Protein AF-A0A4D4KJI2-F1 (afdb_monomer_lite)

Organism: NCBI:txid68175

Radius of gyration: 17.85 Å; chains: 1; bounding box: 49×26×52 Å

pLDDT: mean 90.21, std 10.22, range [44.09, 98.38]

Secondary structure (DSSP, 8-state):
--HHHHHHHHHHHHHHHHHHHHHHHHHHHHTSS--HHHHHHHHHHHS-SS-TTTSHHHHHHHHHHHHHHHHHHH-TTSTTTTTHHHHHHHHIIIIIIHHHHHHHHHHH-SSGGG--

Foldseek 3Di:
DDPVVVVVVVVVVVVVVVVVVVVVVLVVVVVDPDALQRLLVSLCQQQVPVDRCNHVLVVVLVVLQVVLVVVCVVCVPPPSPPNVVSNVVSCCSRVPVNVVSVVSSCVSCVCVVVDD

Structure (mmCIF, N/CA/C/O backbone):
data_AF-A0A4D4KJI2-F1
#
_entry.id   AF-A0A4D4KJI2-F1
#
loop_
_atom_site.group_PDB
_atom_site.id
_atom_site.type_symbol
_atom_site.label_atom_id
_atom_site.label_alt_id
_atom_site.label_comp_id
_atom_site.label_asym_id
_atom_site.label_entity_id
_atom_site.label_seq_id
_atom_site.pdbx_PDB_ins_code
_atom_site.Cartn_x
_atom_site.Cartn_y
_atom_site.Cartn_z
_atom_site.occupancy
_atom_site.B_iso_or_equiv
_atom_site.auth_seq_id
_atom_site.auth_comp_id
_atom_site.auth_asym_id
_atom_site.auth_atom_id
_atom_site.pdbx_PDB_model_num
ATOM 1 N N . MET A 1 1 ? 24.669 -5.160 -15.020 1.00 80.00 1 MET A N 1
ATOM 2 C CA . MET A 1 1 ? 24.026 -3.939 -14.469 1.00 80.00 1 MET A CA 1
ATOM 3 C C . MET A 1 1 ? 25.001 -2.759 -14.475 1.00 80.00 1 MET A C 1
ATOM 5 O O . MET A 1 1 ? 26.103 -2.889 -13.934 1.00 80.00 1 MET A O 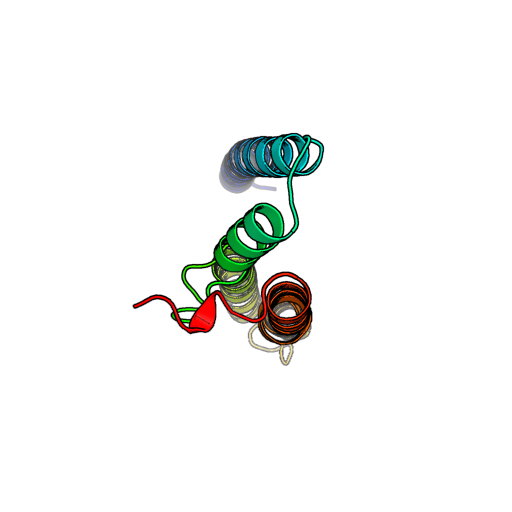1
ATOM 9 N N . THR A 1 2 ? 24.624 -1.635 -15.096 1.00 94.62 2 THR A N 1
ATOM 10 C CA . THR A 1 2 ? 25.478 -0.434 -15.235 1.00 94.62 2 THR A CA 1
ATOM 11 C C . THR A 1 2 ? 25.723 0.262 -13.883 1.00 94.62 2 THR A C 1
ATOM 13 O O . THR A 1 2 ? 24.934 0.066 -12.951 1.00 94.62 2 THR A O 1
ATOM 16 N N . PRO A 1 3 ? 26.786 1.080 -13.728 1.00 93.62 3 PRO A N 1
ATOM 17 C CA . PRO A 1 3 ? 27.015 1.858 -12.505 1.00 93.62 3 PRO A CA 1
ATOM 18 C C . PRO A 1 3 ? 25.821 2.746 -12.127 1.00 93.62 3 PRO A C 1
ATOM 20 O O . PRO A 1 3 ? 25.400 2.752 -10.973 1.00 93.62 3 PRO A O 1
ATOM 23 N N . ALA A 1 4 ? 25.202 3.411 -13.109 1.00 94.81 4 ALA A N 1
ATOM 24 C CA . ALA A 1 4 ? 24.010 4.232 -12.898 1.00 94.81 4 ALA A CA 1
ATOM 25 C C . ALA A 1 4 ? 22.815 3.414 -12.370 1.00 94.81 4 ALA A C 1
ATOM 27 O O . ALA A 1 4 ? 22.142 3.841 -11.429 1.00 94.81 4 ALA A O 1
ATOM 28 N N . ALA A 1 5 ? 22.586 2.213 -12.916 1.00 94.56 5 ALA A N 1
ATOM 29 C CA . ALA A 1 5 ? 21.534 1.312 -12.445 1.00 94.56 5 ALA A CA 1
ATOM 30 C C . ALA A 1 5 ? 21.793 0.819 -11.009 1.00 94.56 5 ALA A C 1
ATOM 32 O O . ALA A 1 5 ? 20.872 0.790 -10.196 1.00 94.56 5 ALA A O 1
ATOM 33 N N . ARG A 1 6 ? 23.053 0.523 -10.650 1.00 95.00 6 ARG A N 1
ATOM 34 C CA . ARG A 1 6 ? 23.433 0.184 -9.263 1.00 95.00 6 ARG A CA 1
ATOM 35 C C . ARG A 1 6 ? 23.142 1.327 -8.297 1.00 95.00 6 ARG A C 1
ATOM 37 O O . ARG A 1 6 ? 22.582 1.083 -7.232 1.00 95.00 6 ARG A O 1
ATOM 44 N N . THR A 1 7 ? 23.488 2.561 -8.659 1.00 97.31 7 THR A N 1
ATOM 45 C CA . THR A 1 7 ? 23.218 3.734 -7.816 1.00 97.31 7 THR A CA 1
ATOM 46 C C . THR A 1 7 ? 21.718 3.977 -7.662 1.00 97.31 7 THR A C 1
ATOM 48 O O . THR A 1 7 ? 21.258 4.226 -6.549 1.00 97.31 7 THR A O 1
ATOM 51 N N . ARG A 1 8 ? 20.933 3.844 -8.742 1.00 96.62 8 ARG A N 1
ATOM 52 C CA . ARG A 1 8 ? 19.465 3.947 -8.680 1.00 96.62 8 ARG A CA 1
ATOM 53 C C . ARG A 1 8 ? 18.877 2.904 -7.728 1.00 96.62 8 ARG A C 1
ATOM 55 O O . ARG A 1 8 ? 18.110 3.269 -6.844 1.00 96.62 8 ARG A O 1
ATOM 62 N N . LEU A 1 9 ? 19.301 1.646 -7.843 1.00 97.75 9 LEU A N 1
ATOM 63 C CA . LEU A 1 9 ? 18.833 0.568 -6.972 1.00 97.75 9 LEU A CA 1
ATOM 64 C C . LEU A 1 9 ? 19.225 0.783 -5.502 1.00 97.75 9 LEU A C 1
ATOM 66 O O . LEU A 1 9 ? 18.417 0.522 -4.617 1.00 97.75 9 LEU A O 1
ATOM 70 N N . LYS A 1 10 ? 20.434 1.290 -5.221 1.00 98.12 10 LYS A N 1
ATOM 71 C CA . LYS A 1 10 ? 20.838 1.651 -3.850 1.00 98.12 10 LYS A CA 1
ATOM 72 C C . LYS A 1 10 ? 19.906 2.698 -3.237 1.00 98.12 10 LYS A C 1
ATOM 74 O O . LYS A 1 10 ? 19.516 2.539 -2.087 1.00 98.12 10 LYS A O 1
ATOM 79 N N . ARG A 1 11 ? 19.520 3.727 -4.001 1.00 98.06 11 ARG A N 1
ATOM 80 C CA . ARG A 1 11 ? 18.567 4.742 -3.525 1.00 98.06 11 ARG A CA 1
ATOM 81 C C . ARG A 1 11 ? 17.190 4.147 -3.251 1.00 98.06 11 ARG A C 1
ATOM 83 O O . ARG A 1 11 ? 16.665 4.361 -2.171 1.00 98.06 11 ARG A O 1
ATOM 90 N N . VAL A 1 12 ? 16.657 3.342 -4.176 1.00 97.81 12 VAL A N 1
ATOM 91 C CA . VAL A 1 12 ? 15.362 2.662 -3.984 1.00 97.81 12 VAL A CA 1
ATOM 92 C C . VAL A 1 12 ? 15.382 1.782 -2.732 1.00 97.81 12 VAL A C 1
ATOM 94 O O . VAL A 1 12 ? 14.442 1.819 -1.949 1.00 97.81 12 VAL A O 1
ATOM 97 N N . ARG A 1 13 ? 16.473 1.044 -2.487 1.00 98.06 13 ARG A N 1
ATOM 98 C CA . ARG A 1 13 ? 16.629 0.229 -1.271 1.00 98.06 13 ARG A CA 1
ATOM 99 C C . ARG A 1 13 ? 16.643 1.066 0.007 1.00 98.06 13 ARG A C 1
ATOM 101 O O . ARG A 1 13 ? 16.032 0.655 0.984 1.00 98.06 13 ARG A O 1
ATOM 108 N N . ALA A 1 14 ? 17.314 2.218 0.001 1.00 98.31 14 ALA A N 1
ATOM 109 C CA . ALA A 1 14 ? 17.308 3.126 1.145 1.00 98.31 14 ALA A CA 1
ATOM 110 C C . ALA A 1 14 ? 15.895 3.673 1.416 1.00 98.31 14 ALA A C 1
ATOM 112 O O . ALA A 1 14 ? 15.422 3.592 2.545 1.00 98.31 14 ALA A O 1
ATOM 113 N N . SER A 1 15 ? 15.189 4.140 0.380 1.00 98.00 15 SER A N 1
ATOM 114 C CA . SER A 1 15 ? 13.801 4.608 0.496 1.00 98.00 15 SER A CA 1
ATOM 115 C C . SER A 1 15 ? 12.858 3.511 0.991 1.00 98.00 15 SER A C 1
ATOM 117 O O . SER A 1 15 ? 12.078 3.748 1.904 1.00 98.00 15 SER A O 1
ATOM 119 N N . ALA A 1 16 ? 12.971 2.292 0.455 1.00 97.31 16 ALA A N 1
ATOM 120 C CA . ALA A 1 16 ? 12.184 1.152 0.917 1.00 97.31 16 ALA A CA 1
ATOM 121 C C . ALA A 1 16 ? 12.468 0.804 2.389 1.00 97.31 16 ALA A C 1
ATOM 123 O O . ALA A 1 16 ? 11.558 0.405 3.105 1.00 97.31 16 ALA A O 1
ATOM 124 N N . GLY A 1 17 ? 13.710 0.977 2.855 1.00 98.06 17 GLY A N 1
ATOM 125 C CA . GLY A 1 17 ? 14.053 0.839 4.271 1.00 98.06 17 GLY A CA 1
ATOM 126 C C . GLY A 1 17 ? 13.314 1.845 5.156 1.00 98.06 17 GLY A C 1
ATOM 127 O O . GLY A 1 17 ? 12.778 1.458 6.185 1.00 98.06 17 GLY A O 1
ATOM 128 N N . ILE A 1 18 ? 13.219 3.107 4.728 1.00 97.75 18 ILE A N 1
ATOM 129 C CA . ILE A 1 18 ? 12.474 4.153 5.452 1.00 97.75 18 ILE A CA 1
ATOM 130 C C . ILE A 1 18 ? 10.980 3.821 5.501 1.00 97.75 18 ILE A C 1
ATOM 132 O O . ILE A 1 18 ? 10.379 3.886 6.566 1.00 97.75 18 ILE A O 1
ATOM 136 N N . VAL A 1 19 ? 10.395 3.411 4.371 1.00 97.00 19 VAL A N 1
ATOM 137 C CA . VAL A 1 19 ? 8.980 3.007 4.316 1.00 97.00 19 VAL A CA 1
ATOM 138 C C . VAL A 1 19 ? 8.708 1.843 5.268 1.00 97.00 19 VAL A C 1
ATOM 140 O O . VAL A 1 19 ? 7.733 1.882 6.004 1.00 97.00 19 VAL A O 1
ATOM 143 N N . LYS A 1 20 ? 9.592 0.839 5.320 1.00 97.50 20 LYS A N 1
ATOM 144 C CA . LYS A 1 20 ? 9.454 -0.281 6.264 1.00 97.50 20 LYS A CA 1
ATOM 145 C C . LYS A 1 20 ? 9.478 0.162 7.725 1.00 97.50 20 LYS A C 1
ATOM 147 O O . LYS A 1 20 ? 8.719 -0.380 8.511 1.00 97.50 20 LYS A O 1
ATOM 152 N N . LEU A 1 21 ? 10.319 1.132 8.082 1.00 98.38 21 LEU A N 1
ATOM 153 C CA . LEU A 1 21 ? 10.337 1.676 9.443 1.00 98.38 21 LEU A CA 1
ATOM 154 C C . LEU A 1 21 ? 9.033 2.409 9.776 1.00 98.38 21 LEU A C 1
ATOM 156 O O . LEU A 1 21 ? 8.517 2.248 10.873 1.00 98.38 21 LEU A O 1
ATOM 160 N N . ALA A 1 22 ? 8.484 3.175 8.829 1.00 96.69 22 ALA A N 1
ATOM 161 C CA . ALA A 1 22 ? 7.197 3.838 9.022 1.00 96.69 22 ALA A CA 1
ATOM 162 C C . ALA A 1 22 ? 6.048 2.828 9.189 1.00 96.69 22 ALA A C 1
ATOM 164 O O . ALA A 1 22 ? 5.203 3.016 10.053 1.00 96.69 22 ALA A O 1
ATOM 165 N N . LEU A 1 23 ? 6.040 1.741 8.408 1.00 96.50 23 LEU A N 1
ATOM 166 C CA . LEU A 1 23 ? 5.057 0.663 8.562 1.00 96.50 23 LEU A CA 1
ATOM 167 C C . LEU A 1 23 ? 5.198 -0.053 9.909 1.00 96.50 23 LEU A C 1
ATOM 169 O O . LEU A 1 23 ? 4.189 -0.275 10.564 1.00 96.50 23 LEU A O 1
ATOM 173 N N . GLN A 1 24 ? 6.429 -0.335 10.352 1.00 97.69 24 GLN A N 1
ATOM 174 C CA . GLN A 1 24 ? 6.673 -0.922 11.672 1.00 97.69 24 GLN A CA 1
ATOM 175 C C . GLN A 1 24 ? 6.104 -0.044 12.788 1.00 97.69 24 GLN A C 1
ATOM 177 O O . GLN A 1 24 ? 5.481 -0.563 13.700 1.00 97.69 24 GLN A O 1
ATOM 182 N N . GLN A 1 25 ? 6.261 1.281 12.696 1.00 96.69 25 GLN A N 1
ATOM 183 C CA . GLN A 1 25 ? 5.667 2.187 13.678 1.00 96.69 25 GLN A CA 1
ATOM 184 C C . GLN A 1 25 ? 4.141 2.037 13.724 1.00 96.69 25 GLN A C 1
ATOM 186 O O . GLN A 1 25 ? 3.580 1.966 14.807 1.00 96.69 25 GLN A O 1
ATOM 191 N N . ILE A 1 26 ? 3.470 1.963 12.569 1.00 95.56 26 ILE A N 1
ATOM 192 C CA . ILE A 1 26 ? 2.010 1.773 12.513 1.00 95.56 26 ILE A CA 1
ATOM 193 C C . ILE A 1 26 ? 1.615 0.425 13.133 1.00 95.56 26 ILE A C 1
ATOM 195 O O . ILE A 1 26 ? 0.645 0.359 13.881 1.00 95.56 26 ILE A O 1
ATOM 199 N N . GLU A 1 27 ? 2.364 -0.641 12.846 1.00 96.44 27 GLU A N 1
ATOM 200 C CA . GLU A 1 27 ? 2.150 -1.960 13.456 1.00 96.44 27 GLU A CA 1
ATOM 201 C C . GLU A 1 27 ? 2.326 -1.924 14.980 1.00 96.44 27 GLU A C 1
ATOM 203 O O . GLU A 1 27 ? 1.536 -2.534 15.698 1.00 96.44 27 GLU A O 1
ATOM 208 N N . ASP A 1 28 ? 3.322 -1.188 15.475 1.00 96.88 28 ASP A N 1
ATOM 209 C CA . ASP A 1 28 ? 3.586 -1.040 16.905 1.00 96.88 28 ASP A CA 1
ATOM 210 C C . ASP A 1 28 ? 2.453 -0.265 17.610 1.00 96.88 28 ASP A C 1
ATOM 212 O O . ASP A 1 28 ? 2.029 -0.679 18.689 1.00 96.88 28 ASP A O 1
ATOM 216 N N . GLU A 1 29 ? 1.908 0.799 16.997 1.00 95.31 29 GLU A N 1
ATOM 217 C CA . GLU A 1 29 ? 0.718 1.501 17.519 1.00 95.31 29 GLU A CA 1
ATOM 218 C C . GLU A 1 29 ? -0.514 0.578 17.538 1.00 95.31 29 GLU A C 1
ATOM 220 O O . GLU A 1 29 ? -1.250 0.537 18.522 1.00 95.31 29 GLU A O 1
ATOM 225 N N . LEU A 1 30 ? -0.713 -0.222 16.481 1.00 95.12 30 LEU A N 1
ATOM 226 C CA . LEU A 1 30 ? -1.815 -1.191 16.395 1.00 95.12 30 LEU A CA 1
ATOM 227 C C . LEU A 1 30 ? -1.710 -2.329 17.423 1.00 95.12 30 LEU A C 1
ATOM 229 O O . LEU A 1 30 ? -2.722 -2.933 17.775 1.00 95.12 30 LEU A O 1
ATOM 233 N N . ALA A 1 31 ? -0.499 -2.649 17.880 1.00 94.81 31 ALA A N 1
ATOM 234 C CA . ALA A 1 31 ? -0.254 -3.646 18.919 1.00 94.81 31 ALA A CA 1
ATOM 235 C C . ALA A 1 31 ? -0.472 -3.101 20.345 1.00 94.81 31 ALA A C 1
ATOM 237 O O . ALA A 1 31 ? -0.394 -3.872 21.309 1.00 94.81 31 ALA A O 1
ATOM 238 N N . GLY A 1 32 ? -0.708 -1.793 20.485 1.00 93.44 32 GLY A N 1
ATOM 239 C CA . GLY A 1 32 ? -1.040 -1.138 21.744 1.00 93.44 32 GLY A CA 1
ATOM 240 C C . GLY A 1 32 ? -2.437 -1.486 22.270 1.00 93.44 32 GLY A C 1
ATOM 241 O O . GLY A 1 32 ? -3.188 -2.258 21.677 1.00 93.44 32 GLY A O 1
ATOM 242 N N . ASP A 1 33 ? -2.785 -0.904 23.418 1.00 94.50 33 ASP A N 1
ATOM 243 C CA . ASP A 1 33 ? -4.138 -0.984 23.982 1.00 94.50 33 ASP A CA 1
ATOM 244 C C . ASP A 1 33 ? -5.036 0.034 23.264 1.00 94.50 33 ASP A C 1
ATOM 246 O O . ASP A 1 33 ? -5.195 1.157 23.736 1.00 94.50 33 ASP A O 1
ATOM 250 N N . ILE A 1 34 ? -5.525 -0.344 22.078 1.00 95.94 34 ILE A N 1
ATOM 251 C CA . ILE A 1 34 ? -6.408 0.480 21.243 1.00 95.94 34 ILE A CA 1
ATOM 252 C C . ILE A 1 34 ? -7.855 0.004 21.342 1.00 95.94 34 ILE A C 1
ATOM 254 O O . ILE A 1 34 ? -8.137 -1.200 21.397 1.00 95.94 34 ILE A O 1
ATOM 258 N N . ASP A 1 35 ? -8.791 0.948 21.320 1.00 95.25 35 ASP A N 1
ATOM 259 C CA . ASP A 1 35 ? -10.215 0.630 21.269 1.00 95.25 35 ASP A CA 1
ATOM 260 C C . ASP A 1 35 ? -10.757 0.533 19.827 1.00 95.25 35 ASP A C 1
ATOM 262 O O . ASP A 1 35 ? -10.047 0.699 18.830 1.00 95.25 35 ASP A O 1
ATOM 266 N N . ALA A 1 36 ? -12.044 0.196 19.700 1.00 94.50 36 ALA A N 1
ATOM 267 C CA . ALA A 1 36 ? -12.687 0.033 18.397 1.00 94.50 36 ALA A CA 1
ATOM 268 C C . ALA A 1 36 ? -12.765 1.343 17.595 1.00 94.50 36 ALA A C 1
ATOM 270 O O . ALA A 1 36 ? -12.706 1.300 16.365 1.00 94.50 36 ALA A O 1
ATOM 271 N N . GLN A 1 37 ? -12.899 2.488 18.269 1.00 94.25 37 GLN A N 1
ATOM 272 C CA . GLN A 1 37 ? -12.961 3.786 17.608 1.00 94.25 37 GLN A CA 1
ATOM 273 C C . GLN A 1 37 ? -11.576 4.172 17.083 1.00 94.25 37 GLN A C 1
ATOM 275 O O . GLN A 1 37 ? -11.451 4.527 15.911 1.00 94.25 37 GLN A O 1
ATOM 280 N N . GLU A 1 38 ? -10.539 4.032 17.907 1.00 94.62 38 GLU A N 1
ATOM 281 C CA . GLU A 1 38 ? -9.153 4.308 17.520 1.00 94.62 38 GLU A CA 1
ATOM 282 C C . GLU A 1 38 ? -8.718 3.428 16.341 1.00 94.62 38 GLU A C 1
ATOM 284 O O . GLU A 1 38 ? -8.171 3.926 15.354 1.00 94.62 38 GLU A O 1
ATOM 289 N N . LEU A 1 39 ? -9.044 2.129 16.369 1.00 95.69 39 LEU A N 1
ATOM 290 C CA . LEU A 1 39 ? -8.774 1.234 15.241 1.00 95.69 39 LEU A CA 1
ATOM 291 C C . LEU A 1 39 ? -9.498 1.685 13.962 1.00 95.69 39 LEU A C 1
ATOM 293 O O . LEU A 1 39 ? -8.916 1.646 12.875 1.00 95.69 39 LEU A O 1
ATOM 297 N N . ALA A 1 40 ? -10.755 2.122 14.066 1.00 94.19 40 ALA A N 1
ATOM 298 C CA . ALA A 1 40 ? -11.504 2.621 12.917 1.00 94.19 40 ALA A CA 1
ATOM 299 C C . ALA A 1 40 ? -10.883 3.904 12.337 1.00 94.19 40 ALA A C 1
ATOM 301 O O . ALA A 1 40 ? -10.814 4.045 11.117 1.00 94.19 40 ALA A O 1
ATOM 302 N N . GLU A 1 41 ? -10.398 4.821 13.176 1.00 92.62 41 GLU A N 1
ATOM 303 C CA . GLU A 1 41 ? -9.691 6.030 12.734 1.00 92.62 41 GLU A CA 1
ATOM 304 C C . GLU A 1 41 ? -8.374 5.696 12.020 1.00 92.62 41 GLU A C 1
ATOM 306 O O . GLU A 1 41 ? -8.133 6.197 10.920 1.00 92.62 41 GLU A O 1
ATOM 311 N N . ILE A 1 42 ? -7.570 4.775 12.563 1.00 93.38 42 ILE A N 1
ATOM 312 C CA . ILE A 1 42 ? -6.335 4.319 11.907 1.00 93.38 42 ILE A CA 1
ATOM 313 C C . ILE A 1 42 ? -6.646 3.699 10.538 1.00 93.38 42 ILE A C 1
ATOM 315 O O . ILE A 1 42 ? -6.005 4.028 9.539 1.00 93.38 42 ILE A O 1
ATOM 319 N N . LEU A 1 43 ? -7.659 2.833 10.449 1.00 93.12 43 LEU A N 1
ATOM 320 C CA . LEU A 1 43 ? -8.054 2.207 9.185 1.00 93.12 43 LEU A CA 1
ATOM 321 C C . LEU A 1 43 ? -8.567 3.226 8.148 1.00 93.12 43 LEU A C 1
ATOM 323 O O . LEU A 1 43 ? -8.300 3.050 6.958 1.00 93.12 43 LEU A O 1
ATOM 327 N N . ARG A 1 44 ? -9.233 4.311 8.573 1.00 90.38 44 ARG A N 1
ATOM 328 C CA . ARG A 1 44 ? -9.627 5.434 7.695 1.00 90.38 44 ARG A CA 1
ATOM 329 C C . ARG A 1 44 ? -8.426 6.232 7.179 1.00 90.38 44 ARG A C 1
ATOM 331 O O . ARG A 1 44 ? -8.492 6.791 6.090 1.00 90.38 44 ARG A O 1
ATOM 338 N N . GLU A 1 45 ? -7.317 6.273 7.910 1.00 90.38 45 GLU A N 1
ATOM 339 C CA . GLU A 1 45 ? -6.066 6.863 7.414 1.00 90.38 45 GLU A CA 1
ATOM 340 C C . GLU A 1 45 ? -5.369 5.959 6.382 1.00 90.38 45 GLU A C 1
ATOM 342 O O . GLU A 1 45 ? -4.818 6.441 5.386 1.00 90.38 45 GLU A O 1
ATOM 347 N N . LEU A 1 46 ? -5.442 4.632 6.553 1.00 91.06 46 LEU A N 1
ATOM 348 C CA . LEU A 1 46 ? -4.928 3.683 5.555 1.00 91.06 46 LEU A CA 1
ATOM 349 C C . LEU A 1 46 ? -5.753 3.723 4.259 1.00 91.06 46 LEU A C 1
ATOM 351 O O . LEU A 1 46 ? -5.188 3.730 3.158 1.00 91.06 46 LEU A O 1
ATOM 355 N N . HIS A 1 47 ? -7.078 3.790 4.403 1.00 86.88 47 HIS A N 1
ATOM 356 C CA . HIS A 1 47 ? -8.051 3.925 3.327 1.00 86.88 47 HIS A CA 1
ATOM 357 C C . HIS A 1 47 ? -8.896 5.190 3.524 1.00 86.88 47 HIS A C 1
ATOM 359 O O . HIS A 1 47 ? -9.950 5.161 4.163 1.00 86.88 47 HIS A O 1
ATOM 365 N N . ARG A 1 48 ? -8.443 6.307 2.940 1.00 79.75 48 ARG A N 1
ATOM 366 C CA . ARG A 1 48 ? -9.194 7.565 2.968 1.00 79.75 48 ARG A CA 1
ATOM 367 C C . ARG A 1 48 ? -10.390 7.499 2.032 1.00 79.75 48 ARG A C 1
ATOM 369 O O . ARG A 1 48 ? -10.247 7.657 0.830 1.00 79.75 48 ARG A O 1
ATOM 376 N N . GLU A 1 49 ? -11.580 7.308 2.587 1.00 69.00 49 GLU A N 1
ATOM 377 C CA . GLU A 1 49 ? -12.815 7.190 1.800 1.00 69.00 49 GLU A CA 1
ATOM 378 C C . GLU A 1 49 ? -13.111 8.449 0.964 1.00 69.00 49 GLU A C 1
ATOM 380 O O . GLU A 1 49 ? -13.501 8.347 -0.197 1.00 69.00 49 GLU A O 1
ATOM 385 N N . ALA A 1 50 ? -12.882 9.640 1.533 1.00 70.56 50 ALA A N 1
ATOM 386 C CA . ALA A 1 50 ? -13.140 10.915 0.858 1.00 70.56 50 ALA A CA 1
ATOM 387 C C . ALA A 1 50 ? -12.178 11.187 -0.312 1.00 70.56 50 ALA A C 1
ATOM 389 O O . ALA A 1 50 ? -12.571 11.813 -1.297 1.00 70.56 50 ALA A O 1
ATOM 390 N N . ASP A 1 51 ? -10.938 10.706 -0.207 1.00 73.94 51 ASP A N 1
ATOM 391 C CA . ASP A 1 51 ? -9.954 10.737 -1.287 1.00 73.94 51 ASP A CA 1
ATOM 392 C C . ASP A 1 51 ? -9.061 9.484 -1.221 1.00 73.94 51 ASP A C 1
ATOM 394 O O . ASP A 1 51 ? -8.017 9.484 -0.556 1.00 73.94 51 ASP A O 1
ATOM 398 N N . PRO A 1 52 ? -9.448 8.397 -1.918 1.00 71.75 52 PRO A N 1
ATOM 399 C CA . PRO A 1 52 ? -8.722 7.131 -1.865 1.00 71.75 52 PRO A CA 1
ATOM 400 C C . PRO A 1 52 ? -7.264 7.233 -2.316 1.00 71.75 52 PRO A C 1
ATOM 402 O O . PRO A 1 52 ? -6.464 6.368 -1.959 1.00 71.75 52 PRO A O 1
ATOM 405 N N . GLN A 1 53 ? -6.906 8.269 -3.087 1.00 73.81 53 GLN A N 1
ATOM 406 C CA . GLN A 1 53 ? -5.539 8.499 -3.555 1.00 73.81 53 GLN A CA 1
ATOM 407 C C . GLN A 1 53 ? -4.640 9.105 -2.469 1.00 73.81 53 GLN A C 1
ATOM 409 O O . GLN A 1 53 ? -3.421 8.939 -2.539 1.00 73.81 53 GLN A O 1
ATOM 414 N N . GLU A 1 54 ? -5.217 9.768 -1.463 1.00 81.06 54 GLU A N 1
ATOM 415 C CA . GLU A 1 54 ? -4.473 10.367 -0.349 1.00 81.06 54 GLU A CA 1
ATOM 416 C C . GLU A 1 54 ? -4.187 9.389 0.801 1.00 81.06 54 GLU A C 1
ATOM 418 O O . GLU A 1 54 ? -3.322 9.661 1.634 1.00 81.06 54 GLU A O 1
ATOM 423 N N . GLY A 1 55 ? -4.876 8.245 0.849 1.00 88.06 55 GLY A N 1
ATOM 424 C CA . GLY A 1 55 ? -4.590 7.173 1.805 1.00 88.06 55 GLY A CA 1
ATOM 425 C C . GLY A 1 55 ? -3.333 6.370 1.452 1.00 88.06 55 GLY A C 1
ATOM 426 O O . GLY A 1 55 ? -2.841 6.390 0.317 1.00 88.06 55 GLY A O 1
ATOM 427 N N . LEU A 1 56 ? -2.831 5.584 2.412 1.00 92.94 56 LEU A N 1
ATOM 428 C CA . LEU A 1 56 ? -1.674 4.704 2.190 1.00 92.94 56 LEU A CA 1
ATOM 429 C C . LEU A 1 56 ? -1.900 3.741 1.012 1.00 92.94 56 LEU A C 1
ATOM 431 O O . LEU A 1 56 ? -0.993 3.533 0.202 1.00 92.94 56 LEU A O 1
ATOM 435 N N . PHE A 1 57 ? -3.102 3.173 0.889 1.00 93.50 57 PHE A N 1
ATOM 436 C CA . PHE A 1 57 ? -3.438 2.268 -0.216 1.00 93.50 57 PHE A CA 1
ATOM 437 C C . PHE A 1 57 ? -3.396 2.975 -1.575 1.00 93.50 57 PHE A C 1
ATOM 439 O O . PHE A 1 57 ? -2.851 2.422 -2.532 1.00 93.50 57 PHE A O 1
ATOM 446 N N . GLY A 1 58 ? -3.866 4.222 -1.652 1.00 92.25 58 GLY A N 1
ATOM 447 C CA . G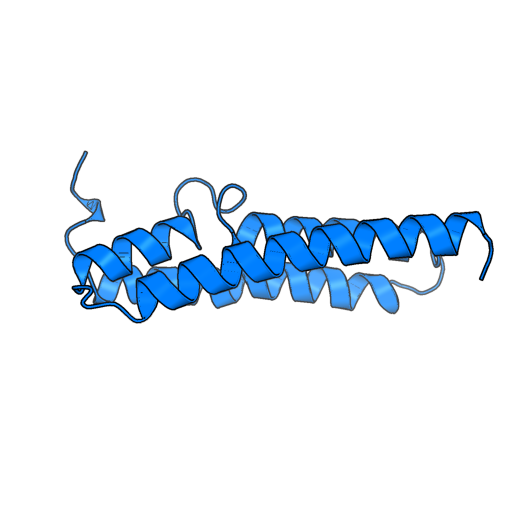LY A 1 58 ? -3.746 5.058 -2.847 1.00 92.25 58 GLY A CA 1
ATOM 448 C C . GLY A 1 58 ? -2.294 5.282 -3.255 1.00 92.25 58 GLY A C 1
ATOM 449 O O . GLY A 1 58 ? -1.918 5.040 -4.404 1.00 92.25 58 GLY A O 1
ATOM 450 N N . ALA A 1 59 ? -1.436 5.640 -2.297 1.00 93.81 59 ALA A N 1
ATOM 451 C CA . ALA A 1 59 ? -0.009 5.829 -2.547 1.00 93.81 59 ALA A CA 1
ATOM 452 C C . ALA A 1 59 ? 0.679 4.549 -3.069 1.00 93.81 59 ALA A C 1
ATOM 454 O O . ALA A 1 59 ? 1.514 4.610 -3.980 1.00 93.81 59 ALA A O 1
ATOM 455 N N . LEU A 1 60 ? 0.315 3.379 -2.529 1.00 94.81 60 LEU A N 1
ATOM 456 C CA . LEU A 1 60 ? 0.823 2.081 -2.985 1.00 94.81 60 LEU A CA 1
ATOM 457 C C . LEU A 1 60 ? 0.329 1.729 -4.396 1.00 94.81 60 LEU A C 1
ATOM 459 O O . LEU A 1 60 ? 1.135 1.338 -5.246 1.00 94.81 60 LEU A O 1
ATOM 463 N N . ALA A 1 61 ? -0.959 1.921 -4.678 1.00 94.69 61 ALA A N 1
ATOM 464 C CA . ALA A 1 61 ? -1.526 1.699 -6.006 1.00 94.69 61 ALA A CA 1
ATOM 465 C C . ALA A 1 61 ? -0.908 2.630 -7.057 1.00 94.69 61 ALA A C 1
ATOM 467 O O . ALA A 1 61 ? -0.577 2.198 -8.166 1.00 94.69 61 ALA A O 1
ATOM 468 N N . GLN A 1 62 ? -0.648 3.888 -6.703 1.00 95.06 62 GLN A N 1
ATOM 469 C CA . GLN A 1 62 ? 0.029 4.829 -7.586 1.00 95.06 62 GLN A CA 1
ATOM 470 C C . GLN A 1 62 ? 1.476 4.401 -7.878 1.00 95.06 62 GLN A C 1
ATOM 472 O O . GLN A 1 62 ? 1.933 4.509 -9.020 1.00 95.06 62 GLN A O 1
ATOM 477 N N . LEU A 1 63 ? 2.208 3.875 -6.888 1.00 96.38 63 LEU A N 1
ATOM 478 C CA . LEU A 1 63 ? 3.554 3.332 -7.103 1.00 96.38 63 LEU A CA 1
ATOM 479 C C . LEU A 1 63 ? 3.539 2.163 -8.103 1.00 96.38 63 LEU A C 1
ATOM 481 O O . LEU A 1 63 ? 4.368 2.129 -9.018 1.00 96.38 63 LEU A O 1
ATOM 485 N N . LEU A 1 64 ? 2.587 1.240 -7.956 1.00 97.19 64 LEU A N 1
ATOM 486 C CA . LEU A 1 64 ? 2.393 0.107 -8.866 1.00 97.19 64 LEU A CA 1
ATOM 487 C C . LEU A 1 64 ? 1.993 0.570 -10.273 1.00 97.19 64 LEU A C 1
ATOM 489 O O . LEU A 1 64 ? 2.583 0.125 -11.254 1.00 97.19 64 LEU A O 1
ATOM 493 N N . THR A 1 65 ? 1.107 1.559 -10.379 1.00 96.44 65 THR A N 1
ATOM 494 C CA . THR A 1 65 ? 0.718 2.186 -11.654 1.00 96.44 65 THR A CA 1
ATOM 495 C C . THR A 1 65 ? 1.917 2.828 -12.362 1.00 96.44 65 THR A C 1
ATOM 497 O O . THR A 1 65 ? 2.088 2.699 -13.576 1.00 96.44 65 THR A O 1
ATOM 500 N N . VAL A 1 66 ? 2.804 3.508 -11.627 1.00 97.50 66 VAL A N 1
ATOM 501 C CA . VAL A 1 66 ? 4.047 4.067 -12.192 1.00 97.50 66 VAL A CA 1
ATOM 502 C C . VAL A 1 66 ? 4.997 2.958 -12.659 1.00 97.50 66 VAL A C 1
ATOM 504 O O . VAL A 1 66 ? 5.677 3.124 -13.682 1.00 97.50 66 VAL A O 1
ATOM 507 N N . ALA A 1 67 ? 5.048 1.830 -11.947 1.00 96.56 67 ALA A N 1
ATOM 508 C CA . ALA A 1 67 ? 5.803 0.658 -12.375 1.00 96.56 67 ALA A CA 1
ATOM 509 C C . ALA A 1 67 ? 5.215 0.056 -13.663 1.00 96.56 67 ALA A C 1
ATOM 511 O O . ALA A 1 67 ? 5.974 -0.167 -14.605 1.00 96.56 67 ALA A O 1
ATOM 512 N N . ALA A 1 68 ? 3.890 -0.090 -13.752 1.00 96.19 68 ALA A N 1
ATOM 513 C CA . ALA A 1 68 ? 3.180 -0.578 -14.935 1.00 96.19 68 ALA A CA 1
ATOM 514 C C . ALA A 1 68 ? 3.471 0.287 -16.169 1.00 96.19 68 ALA A C 1
ATOM 516 O O . ALA A 1 68 ? 3.976 -0.209 -17.173 1.00 96.19 68 ALA A O 1
ATOM 517 N N . ARG A 1 69 ? 3.321 1.613 -16.047 1.00 95.94 69 ARG A N 1
ATOM 518 C CA . ARG A 1 69 ? 3.682 2.578 -17.108 1.00 95.94 69 ARG A CA 1
ATOM 519 C C . ARG A 1 69 ? 5.162 2.534 -17.481 1.00 95.94 69 ARG A C 1
ATOM 521 O O . ARG A 1 69 ? 5.566 2.932 -18.572 1.00 95.94 69 ARG A O 1
ATOM 528 N N . THR A 1 70 ? 6.024 2.125 -16.554 1.00 95.81 70 THR A N 1
ATOM 529 C CA . THR A 1 70 ? 7.443 1.926 -16.856 1.00 95.81 70 THR A CA 1
ATOM 530 C C . THR A 1 70 ? 7.664 0.635 -17.633 1.00 95.81 70 THR A C 1
ATOM 532 O O . THR A 1 70 ? 8.449 0.672 -18.574 1.00 95.81 70 THR A O 1
ATOM 535 N N . ALA A 1 71 ? 6.956 -0.445 -17.302 1.00 94.31 71 ALA A N 1
ATOM 536 C CA . ALA A 1 71 ? 6.981 -1.699 -18.049 1.00 94.31 71 ALA A CA 1
ATOM 537 C C . ALA A 1 71 ? 6.464 -1.519 -19.488 1.00 94.31 71 ALA A C 1
ATOM 539 O O . ALA A 1 71 ? 7.172 -1.892 -20.417 1.00 94.31 71 ALA A O 1
ATOM 540 N N . GLU A 1 72 ? 5.343 -0.815 -19.686 1.00 93.94 72 GLU A N 1
ATOM 541 C CA . GLU A 1 72 ? 4.799 -0.474 -21.021 1.00 93.94 72 GLU A CA 1
ATOM 542 C C . GLU A 1 72 ? 5.835 0.215 -21.920 1.00 93.94 72 GLU A C 1
ATOM 544 O O . GLU A 1 72 ? 5.907 -0.029 -23.120 1.00 93.94 72 GLU A O 1
ATOM 549 N N . ARG A 1 73 ? 6.675 1.082 -21.340 1.00 92.75 73 ARG A N 1
ATOM 550 C CA . ARG A 1 73 ? 7.735 1.776 -22.088 1.00 92.75 73 ARG A CA 1
ATOM 551 C C . ARG A 1 73 ? 8.929 0.888 -22.422 1.00 92.75 73 ARG A C 1
ATOM 553 O O . ARG A 1 73 ? 9.672 1.224 -23.339 1.00 92.75 73 ARG A O 1
ATOM 560 N N . ILE A 1 74 ? 9.178 -0.158 -21.637 1.00 92.25 74 ILE A N 1
ATOM 561 C CA . ILE A 1 74 ? 10.296 -1.082 -21.859 1.00 92.25 74 ILE A CA 1
ATOM 562 C C . ILE A 1 74 ? 9.898 -2.135 -22.901 1.00 92.25 74 ILE A C 1
ATOM 564 O O . ILE A 1 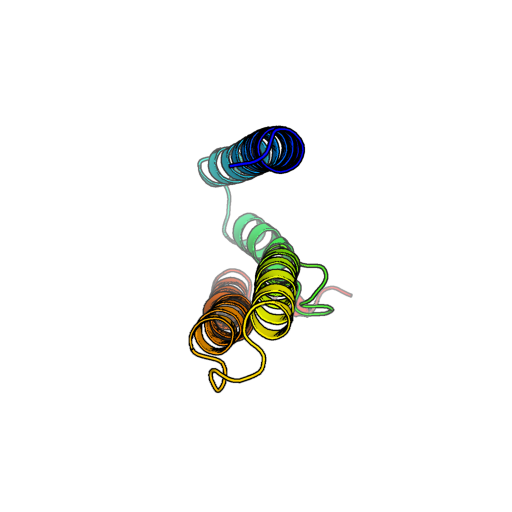74 ? 10.732 -2.490 -23.730 1.00 92.25 74 ILE A O 1
ATOM 568 N N . GLU A 1 75 ? 8.639 -2.580 -22.889 1.00 86.25 75 GLU A N 1
ATOM 569 C CA . GLU A 1 75 ? 8.116 -3.657 -23.739 1.00 86.25 75 GLU A CA 1
ATOM 570 C C . GLU A 1 75 ? 6.803 -3.235 -24.435 1.00 86.25 75 GLU A C 1
ATOM 572 O O . GLU A 1 75 ? 5.737 -3.762 -24.121 1.00 86.25 75 GLU A O 1
ATOM 577 N N . PRO A 1 76 ? 6.845 -2.283 -25.388 1.00 78.25 76 PRO A N 1
ATOM 578 C CA . PRO A 1 76 ? 5.634 -1.745 -26.016 1.00 78.25 76 PRO A CA 1
ATOM 579 C C . PRO A 1 76 ? 4.877 -2.759 -26.890 1.00 78.25 76 PRO A C 1
ATOM 581 O O . PRO A 1 76 ? 3.684 -2.588 -27.110 1.00 78.25 76 PRO A O 1
ATOM 584 N N . ASP A 1 77 ? 5.555 -3.808 -27.367 1.00 82.75 77 ASP A N 1
ATOM 585 C CA . ASP A 1 77 ? 5.000 -4.789 -28.313 1.00 82.75 77 ASP A CA 1
ATOM 586 C C . ASP A 1 77 ? 4.506 -6.089 -27.643 1.00 82.75 77 ASP A C 1
ATOM 588 O O . ASP A 1 77 ? 4.118 -7.020 -28.341 1.00 82.75 77 ASP A O 1
ATOM 592 N N . HIS A 1 78 ? 4.588 -6.210 -26.311 1.00 74.50 78 HIS A N 1
ATOM 593 C CA . HIS A 1 78 ? 4.291 -7.458 -25.577 1.00 74.50 78 HIS A CA 1
ATOM 594 C C . HIS A 1 78 ? 2.904 -7.462 -24.914 1.00 74.50 78 HIS A C 1
ATOM 596 O O . HIS A 1 78 ? 2.736 -8.071 -23.863 1.00 74.50 78 HIS A O 1
ATOM 602 N N . ASP A 1 79 ? 1.930 -6.738 -25.479 1.00 76.06 79 ASP A N 1
ATOM 603 C CA . ASP A 1 79 ? 0.517 -6.710 -25.048 1.00 76.06 79 ASP A CA 1
ATOM 604 C C . ASP A 1 79 ? 0.285 -6.584 -23.524 1.00 76.06 79 ASP A C 1
ATOM 606 O O . ASP A 1 79 ? -0.753 -6.968 -22.992 1.00 76.06 79 ASP A O 1
ATOM 610 N N . GLY A 1 80 ? 1.246 -5.997 -22.807 1.00 78.81 80 GLY A N 1
ATOM 611 C CA . GLY A 1 80 ? 1.178 -5.793 -21.368 1.00 78.81 80 GLY A CA 1
ATOM 6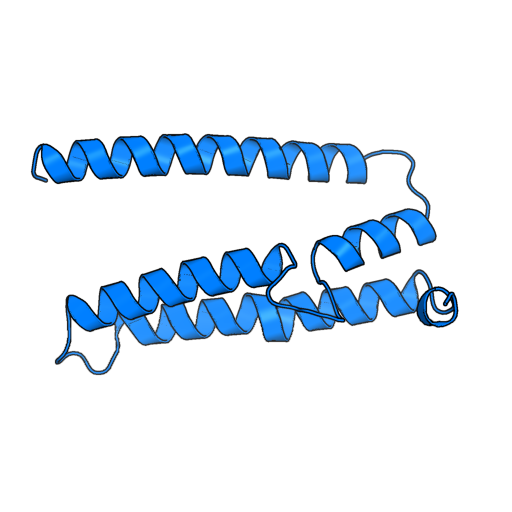12 C C . GLY A 1 80 ? 1.550 -6.989 -20.490 1.00 78.81 80 GLY A C 1
ATOM 613 O O . GLY A 1 80 ? 1.243 -6.939 -19.303 1.00 78.81 80 GLY A O 1
ATOM 614 N N . ASP A 1 81 ? 2.273 -7.999 -20.985 1.00 87.00 81 ASP A N 1
ATOM 615 C CA . ASP A 1 81 ? 2.743 -9.151 -20.187 1.00 87.00 81 ASP A CA 1
ATOM 616 C C . ASP A 1 81 ? 3.329 -8.751 -18.815 1.00 87.00 81 ASP A C 1
ATOM 618 O O . ASP A 1 81 ? 3.071 -9.395 -17.796 1.00 87.00 81 ASP A O 1
ATOM 622 N N . ALA A 1 82 ? 4.085 -7.649 -18.767 1.00 87.19 82 ALA A N 1
ATOM 623 C CA . ALA A 1 82 ? 4.638 -7.098 -17.531 1.00 87.19 82 ALA A CA 1
ATOM 624 C C . ALA A 1 82 ? 3.802 -5.962 -16.907 1.00 87.19 82 ALA A C 1
ATOM 626 O O . ALA A 1 82 ? 3.862 -5.766 -15.692 1.00 87.19 82 ALA A O 1
ATOM 627 N N . SER A 1 83 ? 3.050 -5.182 -17.691 1.00 92.88 83 SER A N 1
ATOM 628 C CA . SER A 1 83 ? 2.309 -4.015 -17.185 1.00 92.88 83 SER A CA 1
ATOM 629 C C . SER A 1 83 ? 0.901 -4.341 -16.689 1.00 92.88 83 SER A C 1
ATOM 631 O O . SER A 1 83 ? 0.494 -3.789 -15.668 1.00 92.88 83 SER A O 1
ATOM 633 N N . CYS A 1 84 ? 0.184 -5.259 -17.341 1.00 93.56 84 CYS A N 1
ATOM 634 C CA . CYS A 1 84 ? -1.125 -5.754 -16.918 1.00 93.56 84 CYS A CA 1
ATOM 635 C C . CYS A 1 84 ? -1.123 -6.258 -15.470 1.00 93.56 84 CYS A C 1
ATOM 637 O O . CYS A 1 84 ? -1.900 -5.716 -14.683 1.00 93.56 84 CYS A O 1
ATOM 639 N N . PRO A 1 85 ? -0.236 -7.187 -15.051 1.00 95.81 85 PRO A N 1
ATOM 640 C CA . PRO A 1 85 ? -0.229 -7.650 -13.662 1.00 95.81 85 PRO A CA 1
ATOM 641 C C . PRO A 1 85 ? 0.107 -6.535 -12.657 1.00 95.81 85 PRO A C 1
ATOM 643 O O . PRO A 1 85 ? -0.298 -6.604 -11.500 1.00 95.81 85 PRO A O 1
ATOM 646 N N . LEU A 1 86 ? 0.828 -5.486 -13.071 1.00 96.56 86 LEU A N 1
ATOM 647 C CA . LEU A 1 86 ? 1.129 -4.336 -12.210 1.00 96.56 86 LEU A CA 1
ATOM 648 C C . LEU A 1 86 ? -0.075 -3.394 -12.054 1.00 96.56 86 LEU A C 1
ATOM 650 O O . LEU A 1 86 ? -0.302 -2.893 -10.953 1.00 96.56 86 LEU A O 1
ATOM 654 N N . HIS A 1 87 ? -0.853 -3.171 -13.119 1.00 96.00 87 HIS A N 1
ATOM 655 C CA . HIS A 1 87 ? -2.125 -2.442 -13.033 1.00 96.00 87 HIS A CA 1
ATOM 656 C C . HIS A 1 87 ? -3.164 -3.219 -12.225 1.00 96.00 87 HIS A C 1
ATOM 658 O O . HIS A 1 87 ? -3.843 -2.630 -11.390 1.00 96.00 87 HIS A O 1
ATOM 664 N N . GLU A 1 88 ? -3.244 -4.537 -12.408 1.00 95.81 88 GLU A N 1
ATOM 665 C CA . GLU A 1 88 ? -4.131 -5.399 -11.621 1.00 95.81 88 GLU A CA 1
ATOM 666 C C . GLU A 1 88 ? -3.759 -5.367 -10.134 1.00 95.81 88 GLU A C 1
ATOM 668 O O . GLU A 1 88 ? -4.622 -5.177 -9.282 1.00 95.81 88 GLU A O 1
ATOM 673 N N . ALA A 1 89 ? -2.466 -5.436 -9.804 1.00 96.75 89 ALA A N 1
ATOM 674 C CA . ALA A 1 89 ? -2.011 -5.282 -8.426 1.00 96.75 89 ALA A CA 1
ATOM 675 C C . ALA A 1 89 ? -2.386 -3.910 -7.830 1.00 96.75 89 ALA A C 1
ATOM 677 O O . ALA A 1 89 ? -2.752 -3.832 -6.659 1.00 96.75 89 ALA A O 1
ATOM 678 N N . ALA A 1 90 ? -2.315 -2.828 -8.615 1.00 94.81 90 ALA A N 1
ATOM 679 C CA . ALA A 1 90 ? -2.743 -1.500 -8.169 1.00 94.81 90 ALA A CA 1
ATOM 680 C C . ALA A 1 90 ? -4.254 -1.447 -7.879 1.00 94.81 90 ALA A C 1
ATOM 682 O O . ALA A 1 90 ? -4.666 -0.879 -6.862 1.00 94.81 90 ALA A O 1
ATOM 683 N N . ALA A 1 91 ? -5.062 -2.070 -8.742 1.00 93.31 91 ALA A N 1
ATOM 684 C CA . ALA A 1 91 ? -6.506 -2.178 -8.560 1.00 93.31 91 ALA A CA 1
ATOM 685 C C . ALA A 1 91 ? -6.843 -2.985 -7.299 1.00 93.31 91 ALA A C 1
ATOM 687 O O . ALA A 1 91 ? -7.580 -2.498 -6.453 1.00 93.31 91 ALA A O 1
ATOM 688 N N . LEU A 1 92 ? -6.217 -4.147 -7.085 1.00 94.56 92 LEU A N 1
ATOM 689 C CA . LEU A 1 92 ? -6.447 -4.973 -5.890 1.00 94.56 92 LEU A CA 1
ATOM 690 C C . LEU A 1 92 ? -6.183 -4.217 -4.577 1.00 94.56 92 LEU A C 1
ATOM 692 O O . LEU A 1 92 ? -6.930 -4.361 -3.611 1.00 94.56 92 LEU A O 1
ATOM 696 N N . VAL A 1 93 ? -5.148 -3.375 -4.531 1.00 92.25 93 VAL A N 1
ATOM 697 C CA . VAL A 1 93 ? -4.835 -2.575 -3.335 1.00 92.25 93 VAL A CA 1
ATOM 698 C C . VAL A 1 93 ? -5.929 -1.548 -3.023 1.00 92.25 93 VAL A C 1
ATOM 700 O O . VAL A 1 93 ? -6.224 -1.296 -1.858 1.00 92.25 93 VAL A O 1
ATOM 703 N N . THR A 1 94 ? -6.529 -0.933 -4.039 1.00 86.00 94 THR A N 1
ATOM 704 C CA . THR A 1 94 ? -7.499 0.156 -3.837 1.00 86.00 94 THR A CA 1
ATOM 705 C C . THR A 1 94 ? -8.940 -0.332 -3.809 1.00 86.00 94 THR A C 1
ATOM 707 O O . THR A 1 94 ? -9.696 0.074 -2.931 1.00 86.00 94 THR A O 1
ATOM 710 N N . GLU A 1 95 ? -9.311 -1.214 -4.731 1.00 86.81 95 GLU A N 1
ATOM 711 C CA . GLU A 1 95 ? -10.676 -1.699 -4.928 1.00 86.81 95 GLU A CA 1
ATOM 712 C C . GLU A 1 95 ? -11.039 -2.842 -3.979 1.00 86.81 95 GLU A C 1
ATOM 714 O O . GLU A 1 95 ? -12.155 -2.856 -3.470 1.00 86.81 95 GLU A O 1
ATOM 719 N N . ASP A 1 96 ? -10.122 -3.778 -3.706 1.00 88.44 96 ASP A N 1
ATOM 720 C CA . ASP A 1 96 ? -10.400 -4.903 -2.803 1.00 88.44 96 ASP A CA 1
ATOM 721 C C . ASP A 1 96 ? -9.974 -4.574 -1.369 1.00 88.44 96 ASP A C 1
ATOM 723 O O . ASP A 1 96 ? -10.817 -4.435 -0.482 1.00 88.44 96 ASP A O 1
ATOM 727 N N . ALA A 1 97 ? -8.678 -4.345 -1.132 1.00 89.25 97 ALA A N 1
ATOM 728 C CA . ALA A 1 97 ? -8.190 -4.079 0.224 1.00 89.25 97 ALA A CA 1
ATOM 729 C C . ALA A 1 97 ? -8.786 -2.791 0.823 1.00 89.25 97 ALA A C 1
ATOM 731 O O . ALA A 1 97 ? -9.138 -2.771 2.005 1.00 89.25 97 ALA A O 1
ATOM 732 N N . GLY A 1 98 ? -8.967 -1.743 0.012 1.00 88.12 98 GLY A N 1
ATOM 733 C CA . GLY A 1 98 ? -9.657 -0.523 0.432 1.00 88.12 98 GLY A CA 1
ATOM 734 C C . GLY A 1 98 ? -11.113 -0.768 0.831 1.00 88.12 98 GLY A C 1
ATOM 735 O O . GLY A 1 98 ? -11.531 -0.352 1.910 1.00 88.12 98 GLY A O 1
ATOM 736 N N . LEU A 1 99 ? -11.864 -1.521 0.025 1.00 89.62 99 LEU A N 1
ATOM 737 C CA . LEU A 1 99 ? -13.260 -1.846 0.320 1.00 89.62 99 LEU A CA 1
ATOM 738 C C . LEU A 1 99 ? -13.408 -2.702 1.587 1.00 89.62 99 LEU A C 1
ATOM 740 O O . LEU A 1 99 ? -14.309 -2.467 2.392 1.00 89.62 99 LEU A O 1
ATOM 744 N N . GLN A 1 100 ? -12.516 -3.672 1.801 1.00 93.50 100 GLN A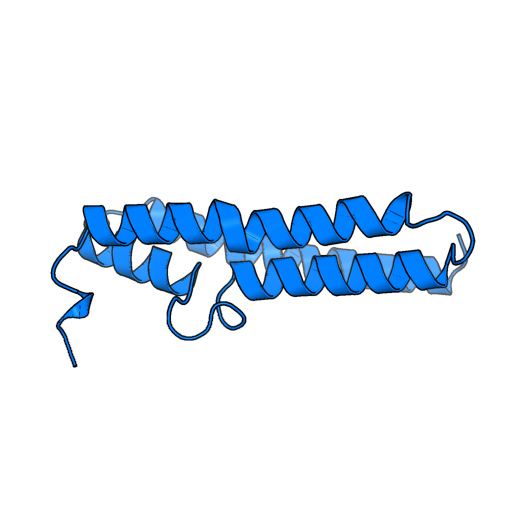 N 1
ATOM 745 C CA . GLN A 1 100 ? -12.522 -4.467 3.033 1.00 93.50 100 GLN A CA 1
ATOM 746 C C . GLN A 1 100 ? -12.198 -3.610 4.262 1.00 93.50 100 GLN A C 1
ATOM 748 O O . GLN A 1 100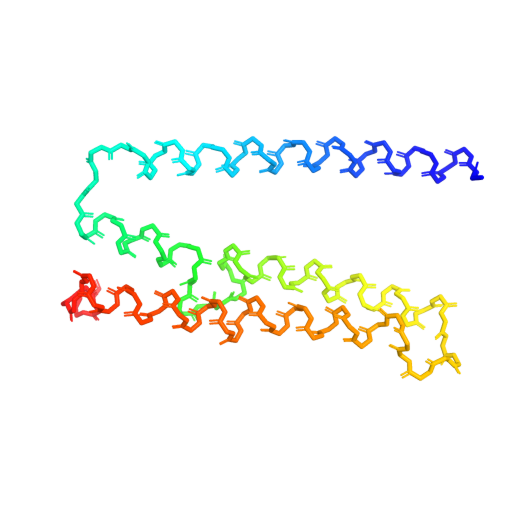 ? -12.858 -3.750 5.294 1.00 93.50 100 GLN A O 1
ATOM 753 N N . ALA A 1 101 ? -11.235 -2.687 4.154 1.00 91.25 101 ALA A N 1
ATOM 754 C CA . ALA A 1 101 ? -10.927 -1.745 5.228 1.00 91.25 101 ALA A CA 1
ATOM 755 C C . ALA A 1 101 ? -12.127 -0.839 5.544 1.00 91.25 101 ALA A C 1
ATOM 757 O O . ALA A 1 101 ? -12.455 -0.646 6.713 1.00 91.25 101 ALA A O 1
ATOM 758 N N . TYR A 1 102 ? -12.837 -0.364 4.520 1.00 89.50 102 TYR A N 1
ATOM 759 C CA . TYR A 1 102 ? -14.075 0.395 4.680 1.00 89.50 102 TYR A CA 1
ATOM 760 C C . TYR A 1 102 ? -15.177 -0.391 5.409 1.00 89.50 102 TYR A C 1
ATOM 762 O O . TYR A 1 102 ? -15.831 0.117 6.320 1.00 89.50 102 TYR A O 1
ATOM 770 N N . TYR A 1 103 ? -15.394 -1.659 5.058 1.00 92.38 103 TYR A N 1
ATOM 771 C CA . TYR A 1 103 ? -16.384 -2.464 5.774 1.00 92.38 103 TYR A CA 1
ATOM 772 C C . TYR A 1 103 ? -15.981 -2.737 7.223 1.00 92.38 103 TYR A C 1
ATOM 774 O O . TYR A 1 103 ? -16.843 -2.728 8.106 1.00 92.38 103 TYR A O 1
ATOM 782 N N . ALA A 1 104 ? -14.688 -2.931 7.486 1.00 94.38 104 ALA A N 1
ATOM 783 C CA . ALA A 1 104 ? -14.179 -3.081 8.841 1.00 94.38 104 ALA A CA 1
ATOM 784 C C . ALA A 1 104 ? -14.399 -1.807 9.672 1.00 94.38 104 ALA A C 1
ATOM 786 O O . ALA A 1 104 ? -14.901 -1.902 10.792 1.00 94.38 104 ALA A O 1
ATOM 787 N N . THR A 1 105 ? -14.110 -0.620 9.126 1.00 93.19 105 THR A N 1
ATOM 788 C CA . THR A 1 105 ? -14.309 0.653 9.844 1.00 93.19 105 THR A CA 1
ATOM 789 C C . THR A 1 105 ? -15.778 0.866 10.195 1.00 93.19 105 THR A C 1
ATOM 791 O O . THR A 1 105 ? -16.086 1.214 11.332 1.00 93.19 105 THR A O 1
ATOM 794 N N . ARG A 1 106 ? -16.703 0.557 9.276 1.00 90.75 106 ARG A N 1
ATOM 795 C CA . ARG A 1 106 ? -18.151 0.614 9.537 1.00 90.75 106 ARG A CA 1
ATOM 796 C C . ARG A 1 106 ? -18.629 -0.357 10.607 1.00 90.75 106 ARG A C 1
ATOM 798 O O . ARG A 1 106 ? -19.574 -0.043 11.327 1.00 90.75 106 ARG A O 1
ATOM 805 N N . ALA A 1 107 ? -18.031 -1.542 10.686 1.00 94.38 107 ALA A N 1
ATOM 806 C CA . ALA A 1 107 ? -18.377 -2.525 11.708 1.00 94.38 107 ALA A CA 1
ATOM 807 C C . ALA A 1 107 ? -17.866 -2.110 13.098 1.00 94.38 107 ALA A C 1
ATOM 809 O O . ALA A 1 107 ? -18.557 -2.338 14.090 1.00 94.38 107 ALA A O 1
ATOM 810 N N . LEU A 1 108 ? -16.678 -1.502 13.154 1.00 93.62 108 LEU A N 1
ATOM 811 C CA . LEU A 1 108 ? -16.036 -1.042 14.387 1.00 93.62 108 LEU A CA 1
ATOM 812 C C . LEU A 1 108 ? -16.675 0.236 14.937 1.00 93.62 108 LEU A C 1
ATOM 814 O O . LEU A 1 108 ? -16.921 0.335 16.136 1.00 93.62 108 LEU A O 1
ATOM 818 N N . ASP A 1 109 ? -16.984 1.187 14.058 1.00 92.00 109 ASP A N 1
ATOM 819 C CA . ASP A 1 109 ? -17.517 2.497 14.416 1.00 92.00 109 ASP A CA 1
ATOM 820 C C . ASP A 1 109 ? -18.643 2.925 13.448 1.00 92.00 109 ASP A C 1
ATOM 822 O O . ASP A 1 109 ? -18.437 3.711 12.516 1.00 92.00 109 ASP A O 1
ATOM 826 N N . PRO A 1 110 ? -19.878 2.428 13.669 1.00 84.12 110 PRO A N 1
ATOM 827 C CA . PRO A 1 110 ? -21.023 2.734 12.811 1.00 84.12 110 PRO A CA 1
ATOM 828 C C . PRO A 1 110 ? -21.517 4.187 12.904 1.00 84.12 110 PRO A C 1
ATOM 830 O O . PRO A 1 110 ? -22.368 4.589 12.109 1.00 84.12 110 PRO A O 1
ATOM 833 N N . GLN A 1 111 ? -21.094 4.950 13.922 1.00 79.56 111 GLN A N 1
ATOM 834 C CA . GLN A 1 111 ? -21.561 6.324 14.158 1.00 79.56 111 GLN A CA 1
ATOM 835 C C . GLN A 1 111 ? -20.547 7.387 13.714 1.00 79.56 111 GLN A C 1
ATOM 837 O O . GLN A 1 111 ? -20.963 8.527 13.506 1.00 79.56 111 GLN A O 1
ATOM 842 N N . GLY A 1 112 ? -19.272 7.038 13.519 1.00 68.88 112 GLY A N 1
ATOM 843 C CA . GLY A 1 112 ? -18.211 7.981 13.145 1.00 68.88 112 GLY A CA 1
ATOM 844 C C . GLY A 1 112 ? -18.433 8.743 11.840 1.00 68.88 112 GLY A C 1
ATOM 845 O O . GLY A 1 112 ? -17.953 9.859 11.705 1.00 68.88 112 GLY A O 1
ATOM 846 N N . GLU A 1 113 ? -19.241 8.223 10.909 1.00 60.72 113 GLU A N 1
ATOM 847 C CA . GLU A 1 113 ? -19.619 8.946 9.678 1.00 60.72 113 GLU A CA 1
ATOM 848 C C . GLU A 1 113 ? -20.571 10.134 9.920 1.00 60.72 113 GLU A C 1
ATOM 850 O O . GLU A 1 113 ? -20.823 10.925 9.013 1.00 60.72 113 GLU A O 1
ATOM 855 N N . ARG A 1 114 ? -21.159 10.255 11.120 1.00 54.56 114 ARG A N 1
ATOM 856 C CA . ARG A 1 114 ? -22.145 11.300 11.452 1.00 54.56 114 ARG A CA 1
ATOM 857 C C . ARG A 1 114 ? -21.543 12.523 12.143 1.00 54.56 114 ARG A C 1
ATOM 859 O O . ARG A 1 114 ? -22.291 13.461 12.423 1.00 54.56 114 ARG A O 1
ATOM 866 N N . ALA A 1 115 ? -20.248 12.514 12.448 1.00 44.09 115 ALA A N 1
ATOM 867 C CA . ALA A 1 115 ? -19.574 13.672 13.020 1.00 44.09 115 ALA A CA 1
ATOM 868 C C . ALA A 1 115 ? -19.182 14.650 11.886 1.00 44.09 115 ALA A C 1
ATOM 870 O O . ALA A 1 115 ? -18.489 14.228 10.962 1.00 44.09 115 ALA A O 1
ATOM 871 N N . PRO A 1 116 ? -19.681 15.903 11.905 1.00 44.78 116 PRO A N 1
ATOM 872 C CA . PRO A 1 116 ? -19.408 16.911 10.877 1.00 44.78 116 PRO A CA 1
ATOM 873 C C . PRO A 1 116 ? -17.985 17.476 10.929 1.00 44.78 116 PRO A C 1
ATOM 875 O O . PRO A 1 116 ? -17.391 17.501 12.032 1.00 44.78 116 PRO A O 1
#

Sequence (116 aa):
MTPAARTRLKRVRASAGIVKLALQQIEDELAGDIDAQELAEILRELHREADPQEGLFGALAQLLTVAARTAERIEPDHDGDASCPLHEAAALVTEDAGLQAYYATRALDPQGERAP